Protein AF-A0AA96M723-F1 (afdb_monomer)

Foldseek 3Di:
DDDVVVVVVVVVPDPDAFEAEDALVNLVVCLVCCVVQPLCNPPVVGQEYEYEQVRCVVCVPPVSSVVVVVPRPHHYDYAYCVPNCVVVVVVPPVVVVVVVCVVCVDD

Structure (mmCIF, N/CA/C/O backbone):
data_AF-A0AA96M723-F1
#
_entry.id   AF-A0AA96M723-F1
#
loop_
_atom_site.group_PDB
_atom_site.id
_atom_site.type_symbol
_atom_site.label_atom_id
_atom_site.label_alt_id
_atom_site.label_comp_id
_atom_site.label_asym_id
_atom_site.label_entity_id
_atom_site.label_seq_id
_atom_site.pdbx_PDB_ins_code
_atom_site.Cartn_x
_atom_site.Cartn_y
_atom_site.Cartn_z
_atom_site.occupancy
_atom_site.B_iso_or_equiv
_atom_site.auth_seq_id
_atom_site.auth_comp_id
_atom_site.auth_asym_id
_atom_site.auth_atom_id
_atom_site.pdbx_PDB_model_num
ATOM 1 N N . MET A 1 1 ? -8.326 -2.184 -8.525 1.00 49.09 1 MET A N 1
ATOM 2 C CA . MET A 1 1 ? -8.308 -1.049 -7.581 1.00 49.09 1 MET A CA 1
ATOM 3 C C . MET A 1 1 ? -9.624 -1.067 -6.838 1.00 49.09 1 MET A C 1
ATOM 5 O O . MET A 1 1 ? -10.650 -1.070 -7.505 1.00 49.09 1 MET A O 1
ATOM 9 N N . GLY A 1 2 ? -9.599 -1.200 -5.513 1.00 56.09 2 GLY A N 1
ATOM 10 C CA . GLY A 1 2 ? -10.816 -1.070 -4.712 1.00 56.09 2 GLY A CA 1
ATOM 11 C C . GLY A 1 2 ? -11.113 0.405 -4.448 1.00 56.09 2 GLY A C 1
ATOM 12 O O . GLY A 1 2 ? -10.187 1.209 -4.352 1.00 56.09 2 GLY A O 1
ATOM 13 N N . SER A 1 3 ? -12.391 0.751 -4.391 1.00 65.00 3 SER A N 1
ATOM 14 C CA . SER A 1 3 ? -12.880 2.096 -4.087 1.00 65.00 3 SER A CA 1
ATOM 15 C C . SER A 1 3 ? -12.888 2.360 -2.575 1.00 65.00 3 SER A C 1
ATOM 17 O O . SER A 1 3 ? -12.864 1.420 -1.776 1.00 65.00 3 SER A O 1
ATOM 19 N N . TYR A 1 4 ? -12.969 3.629 -2.159 1.00 66.12 4 TYR A N 1
ATOM 20 C CA . TYR A 1 4 ? -13.152 4.007 -0.749 1.00 66.12 4 TYR A CA 1
ATOM 21 C C . TYR A 1 4 ? -14.360 3.301 -0.105 1.00 66.12 4 TYR A C 1
ATOM 23 O O . TYR A 1 4 ? -14.293 2.877 1.046 1.00 66.12 4 TYR A O 1
ATOM 31 N N . SER A 1 5 ? -15.439 3.082 -0.860 1.00 66.81 5 SER A N 1
ATOM 32 C CA . SER A 1 5 ? -16.617 2.343 -0.392 1.00 66.81 5 SER A CA 1
ATOM 33 C C . SER A 1 5 ? -16.303 0.882 -0.045 1.00 66.81 5 SER A C 1
ATOM 35 O O . SER A 1 5 ? -16.824 0.356 0.939 1.00 66.81 5 SER A O 1
ATOM 37 N N . ASP A 1 6 ? -15.400 0.237 -0.790 1.00 71.94 6 ASP A N 1
ATOM 38 C CA . ASP A 1 6 ? -14.947 -1.128 -0.495 1.00 71.94 6 ASP A CA 1
ATOM 39 C C . ASP A 1 6 ? -14.087 -1.172 0.778 1.00 71.94 6 ASP A C 1
ATOM 41 O O . ASP A 1 6 ? -14.155 -2.131 1.555 1.00 71.94 6 ASP A O 1
ATOM 45 N N . LEU A 1 7 ? -13.282 -0.127 1.007 1.00 74.69 7 LEU A N 1
ATOM 46 C CA . LEU A 1 7 ? -12.516 0.049 2.240 1.00 74.69 7 LEU A CA 1
ATOM 47 C C . LEU A 1 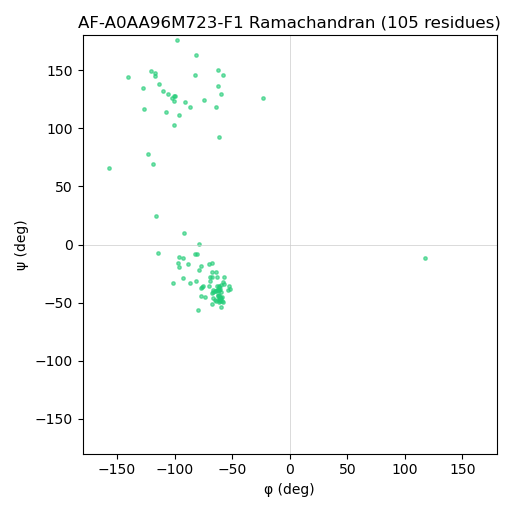7 ? -13.457 0.254 3.436 1.00 74.69 7 LEU A C 1
ATOM 49 O O . LEU A 1 7 ? -13.322 -0.441 4.444 1.00 74.69 7 LEU A O 1
ATOM 53 N N . GLU A 1 8 ? -14.445 1.141 3.309 1.00 73.12 8 GLU A N 1
ATOM 54 C CA . GLU A 1 8 ? -15.421 1.437 4.359 1.00 73.12 8 GLU A CA 1
ATOM 55 C C . GLU A 1 8 ? -16.223 0.188 4.756 1.00 73.12 8 GLU A C 1
ATOM 57 O O . GLU A 1 8 ? -16.360 -0.126 5.943 1.00 73.12 8 GLU A O 1
ATOM 62 N N . GLN A 1 9 ? -16.707 -0.578 3.773 1.00 76.62 9 GLN A N 1
ATOM 63 C CA . GLN A 1 9 ? -17.430 -1.820 4.031 1.00 76.62 9 GLN A CA 1
ATOM 64 C C . GLN A 1 9 ? -16.555 -2.832 4.785 1.00 76.62 9 GLN A C 1
ATOM 66 O O . GLN A 1 9 ? -17.002 -3.420 5.773 1.00 76.62 9 GLN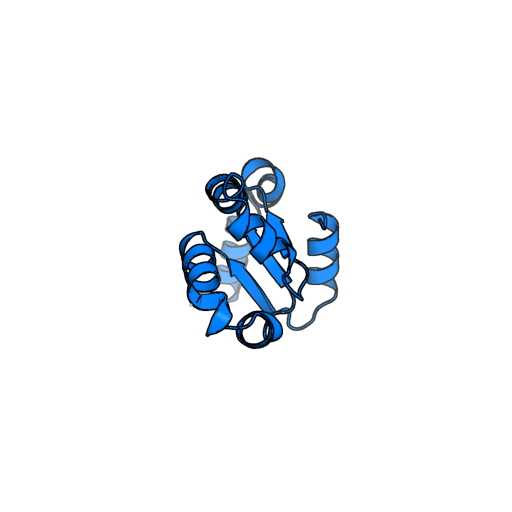 A O 1
ATOM 71 N N . ARG A 1 10 ? -15.293 -3.005 4.370 1.00 73.81 10 ARG A N 1
ATOM 72 C CA . ARG A 1 10 ? -14.347 -3.907 5.046 1.00 73.81 10 ARG A CA 1
ATOM 73 C C . ARG A 1 10 ? -14.093 -3.485 6.487 1.00 73.81 10 ARG A C 1
ATOM 75 O O . ARG A 1 10 ? -14.130 -4.339 7.373 1.00 73.81 10 ARG A O 1
ATOM 82 N N . MET A 1 11 ? -13.909 -2.187 6.728 1.00 78.81 11 MET A N 1
ATOM 83 C CA . MET A 1 11 ? -13.716 -1.638 8.071 1.00 78.81 11 MET A CA 1
ATOM 84 C C . MET A 1 11 ? -14.919 -1.893 8.983 1.00 78.81 11 MET A C 1
ATOM 86 O O . MET A 1 11 ? -14.732 -2.238 10.144 1.00 78.81 11 MET A O 1
ATOM 90 N N . ARG A 1 12 ? -16.150 -1.791 8.466 1.00 78.06 12 ARG A N 1
ATOM 91 C CA . ARG A 1 12 ? -17.377 -2.021 9.254 1.00 78.06 12 ARG A CA 1
ATOM 92 C C . ARG A 1 12 ? -17.591 -3.483 9.655 1.00 78.06 12 ARG A C 1
ATOM 94 O O . ARG A 1 12 ? -18.236 -3.741 10.664 1.00 78.06 12 ARG A O 1
ATOM 101 N N . THR A 1 13 ? -17.082 -4.431 8.870 1.00 77.06 13 THR A N 1
ATOM 102 C CA . THR A 1 13 ? -17.284 -5.876 9.105 1.00 77.06 13 THR A CA 1
ATOM 103 C C . THR A 1 13 ? -16.192 -6.547 9.942 1.00 77.06 13 THR A C 1
ATOM 105 O O . THR A 1 13 ? -16.362 -7.691 10.360 1.00 77.06 13 THR A O 1
ATOM 108 N N . ALA A 1 14 ? -15.066 -5.872 10.179 1.00 77.62 14 ALA A N 1
ATOM 109 C CA . ALA A 1 14 ? -13.899 -6.466 10.820 1.00 77.62 14 ALA A CA 1
ATOM 110 C C . ALA A 1 14 ? -13.801 -6.086 12.305 1.00 77.62 14 ALA A C 1
ATOM 112 O O . ALA A 1 14 ? -13.701 -4.914 12.649 1.00 77.62 14 ALA A O 1
ATOM 113 N N . ASN A 1 15 ? -13.742 -7.090 13.187 1.00 72.94 15 ASN A N 1
ATOM 114 C CA . ASN A 1 15 ? -13.594 -6.870 14.633 1.00 72.94 15 ASN A CA 1
ATOM 115 C C . ASN A 1 15 ? -12.160 -6.504 15.066 1.00 72.94 15 ASN A C 1
ATOM 117 O O . ASN A 1 15 ? -11.993 -6.005 16.169 1.00 72.94 15 ASN A O 1
ATOM 121 N N . ASN A 1 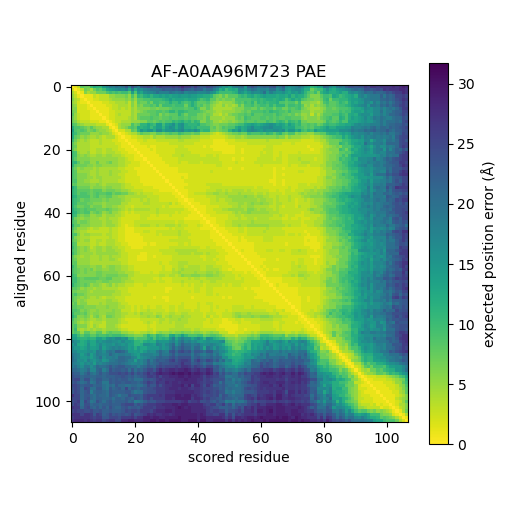16 ? -11.135 -6.770 14.241 1.00 82.00 16 ASN A N 1
ATOM 122 C CA . ASN A 1 16 ? -9.714 -6.502 14.531 1.00 82.00 16 ASN A CA 1
ATOM 123 C C . ASN A 1 16 ? -8.900 -6.373 13.227 1.00 82.00 16 ASN A C 1
ATOM 125 O O . ASN A 1 16 ? -8.072 -7.226 12.909 1.00 82.00 16 ASN A O 1
ATOM 129 N N . LEU A 1 17 ? -9.175 -5.332 12.440 1.00 85.69 17 LEU A N 1
ATOM 130 C CA . LEU A 1 17 ? -8.522 -5.116 11.147 1.00 85.69 17 LEU A CA 1
ATOM 131 C C . LEU A 1 17 ? -7.077 -4.628 11.319 1.00 85.69 17 LEU A C 1
ATOM 133 O O . LEU A 1 17 ? -6.843 -3.588 11.934 1.00 85.69 17 LEU A O 1
ATOM 137 N N . LYS A 1 18 ? -6.106 -5.337 10.735 1.00 89.88 18 LYS A N 1
ATOM 138 C CA . LYS A 1 18 ? -4.705 -4.900 10.684 1.00 89.88 18 LYS A CA 1
ATOM 139 C C . LYS A 1 18 ? -4.419 -4.204 9.363 1.00 89.88 18 LYS A C 1
ATOM 141 O O . LYS A 1 18 ? -4.383 -4.836 8.308 1.00 89.88 18 LYS A O 1
ATOM 146 N N . ILE A 1 19 ? -4.181 -2.901 9.440 1.00 89.38 19 ILE A N 1
ATOM 147 C CA . ILE A 1 19 ? -3.920 -2.047 8.283 1.00 89.38 19 ILE A CA 1
ATOM 148 C C . ILE A 1 19 ? -2.432 -1.695 8.249 1.00 89.38 19 ILE A C 1
ATOM 150 O O . ILE A 1 19 ? -1.884 -1.236 9.249 1.00 89.38 19 ILE A O 1
ATOM 154 N N . LEU A 1 20 ? -1.787 -1.893 7.099 1.00 91.38 20 LEU A N 1
ATOM 155 C CA . LEU A 1 20 ? -0.454 -1.364 6.817 1.00 91.38 20 LEU A CA 1
ATOM 156 C C . LEU A 1 20 ? -0.583 -0.097 5.979 1.00 91.38 20 LEU A C 1
ATOM 158 O O . LEU A 1 20 ? -1.200 -0.138 4.921 1.00 91.38 20 LEU A O 1
ATOM 162 N N . ILE A 1 21 ? 0.037 0.996 6.408 1.00 91.44 21 ILE A N 1
ATOM 163 C CA . ILE A 1 21 ? 0.168 2.212 5.600 1.00 91.44 21 ILE A CA 1
ATOM 164 C C . ILE A 1 21 ? 1.591 2.237 5.048 1.00 91.44 21 ILE A C 1
ATOM 166 O O . ILE A 1 21 ? 2.548 2.106 5.809 1.00 91.44 21 ILE A O 1
ATOM 170 N N . LEU A 1 22 ? 1.725 2.362 3.730 1.00 92.00 22 LEU A N 1
ATOM 171 C CA . LEU A 1 22 ? 3.015 2.445 3.057 1.00 92.00 22 LEU A CA 1
ATOM 172 C C . LEU A 1 22 ? 3.347 3.892 2.718 1.00 92.00 22 LEU A C 1
ATOM 174 O O . LEU A 1 22 ? 2.576 4.569 2.043 1.00 92.00 22 LEU A O 1
ATOM 178 N N . ASP A 1 23 ? 4.532 4.323 3.132 1.00 92.00 23 ASP A N 1
ATOM 179 C CA . ASP A 1 23 ? 5.169 5.539 2.635 1.00 92.00 23 ASP A CA 1
ATOM 180 C C . ASP A 1 23 ? 6.195 5.216 1.533 1.00 92.00 23 ASP A C 1
ATOM 182 O O . ASP A 1 23 ? 6.486 4.055 1.219 1.00 92.00 23 ASP A O 1
ATOM 186 N N . THR A 1 24 ? 6.777 6.258 0.947 1.00 91.44 24 THR A N 1
ATOM 187 C CA . THR A 1 24 ? 7.784 6.128 -0.110 1.00 91.44 24 THR A CA 1
ATOM 188 C C . THR A 1 24 ? 9.034 5.380 0.353 1.00 91.44 24 THR A C 1
ATOM 190 O O . THR A 1 24 ? 9.604 4.604 -0.419 1.00 91.44 24 THR A O 1
ATOM 193 N N . GLY A 1 25 ? 9.454 5.573 1.607 1.00 92.69 25 GLY A N 1
ATOM 194 C CA . GLY A 1 25 ? 10.634 4.923 2.178 1.00 92.69 25 GLY A CA 1
ATOM 195 C C . GLY A 1 25 ? 10.451 3.413 2.309 1.00 92.69 25 GLY A C 1
ATOM 196 O O . GLY A 1 25 ? 11.304 2.645 1.869 1.00 92.69 25 GLY A O 1
ATOM 197 N N . ASN A 1 26 ? 9.302 2.983 2.826 1.00 93.31 26 ASN A N 1
ATOM 198 C CA . ASN A 1 26 ? 8.897 1.588 2.930 1.00 93.31 26 ASN A CA 1
ATOM 199 C C . ASN A 1 26 ? 8.865 0.928 1.550 1.00 93.31 26 ASN A C 1
ATOM 201 O O . ASN A 1 26 ? 9.456 -0.132 1.357 1.00 93.31 26 ASN A O 1
ATOM 205 N N . ILE A 1 27 ? 8.226 1.572 0.566 1.00 93.88 27 ILE A N 1
ATOM 206 C CA . ILE A 1 27 ? 8.141 1.041 -0.802 1.00 93.88 27 ILE A CA 1
ATOM 207 C C . ILE A 1 27 ? 9.534 0.906 -1.414 1.00 93.88 27 ILE A C 1
ATOM 209 O O . ILE A 1 27 ? 9.847 -0.140 -1.979 1.00 93.88 27 ILE A O 1
ATOM 213 N N . GLN A 1 28 ? 10.382 1.929 -1.281 1.00 94.69 28 GLN A N 1
ATOM 214 C CA . GLN A 1 28 ? 11.763 1.887 -1.759 1.00 94.69 28 GLN A CA 1
ATOM 215 C C . GLN A 1 28 ? 12.535 0.732 -1.117 1.00 94.69 28 GLN A C 1
ATOM 217 O O . GLN A 1 28 ? 13.172 -0.047 -1.825 1.00 94.69 28 GLN A O 1
ATOM 222 N N . PHE A 1 29 ? 12.462 0.615 0.208 1.00 95.56 29 PHE A N 1
ATOM 223 C CA . PHE A 1 29 ? 13.196 -0.385 0.966 1.00 95.56 29 PHE A CA 1
ATOM 224 C C . PHE A 1 29 ? 12.748 -1.805 0.614 1.00 95.56 29 PHE A C 1
ATOM 226 O O . PHE A 1 29 ? 13.589 -2.652 0.315 1.00 95.56 29 PHE A O 1
ATOM 233 N N . PHE A 1 30 ? 11.440 -2.072 0.594 1.00 94.25 30 PHE A N 1
ATOM 234 C CA . PHE A 1 30 ? 10.929 -3.401 0.268 1.00 94.25 30 PHE A CA 1
ATOM 235 C C . PHE A 1 30 ? 11.203 -3.779 -1.188 1.00 94.25 30 PHE A C 1
ATOM 237 O O . PHE A 1 30 ? 11.609 -4.904 -1.453 1.00 94.25 30 PHE A O 1
ATOM 244 N N . TYR A 1 31 ? 11.069 -2.828 -2.117 1.00 94.38 31 TYR A N 1
ATOM 245 C CA . TYR A 1 31 ? 11.402 -3.045 -3.523 1.00 94.38 31 TYR A CA 1
ATOM 246 C C . TYR A 1 31 ? 12.880 -3.412 -3.720 1.00 94.38 31 TYR A C 1
ATOM 248 O O . TYR A 1 31 ? 13.188 -4.373 -4.419 1.00 94.38 31 TYR A O 1
ATOM 256 N N . GLN A 1 32 ? 13.802 -2.681 -3.085 1.00 95.44 32 GLN A N 1
ATOM 257 C CA . GLN A 1 32 ? 15.243 -2.941 -3.204 1.00 95.44 32 GLN A CA 1
ATOM 258 C C . GLN A 1 32 ? 15.680 -4.263 -2.569 1.00 95.44 32 GLN A C 1
ATOM 260 O O . GLN A 1 32 ? 16.718 -4.801 -2.940 1.00 95.44 32 GLN A O 1
ATOM 265 N N . ASN A 1 33 ? 14.905 -4.770 -1.611 1.00 95.19 33 ASN A N 1
ATOM 266 C CA . ASN A 1 33 ? 15.229 -5.967 -0.844 1.00 95.19 33 ASN A CA 1
ATOM 267 C C . ASN A 1 33 ? 14.224 -7.100 -1.094 1.00 95.19 33 ASN A C 1
ATOM 269 O O . ASN A 1 33 ? 14.070 -7.968 -0.237 1.00 95.19 33 ASN A O 1
ATOM 273 N N . ALA A 1 34 ? 13.543 -7.106 -2.245 1.00 90.75 34 ALA A N 1
ATOM 274 C CA . ALA A 1 34 ? 12.472 -8.060 -2.544 1.00 90.75 34 ALA A CA 1
ATOM 275 C C . ALA A 1 34 ? 12.932 -9.529 -2.457 1.00 90.75 34 ALA A C 1
ATOM 277 O O . ALA A 1 34 ? 12.168 -10.392 -2.026 1.00 90.75 34 ALA A O 1
ATOM 278 N N . ASP A 1 35 ? 14.198 -9.795 -2.790 1.00 90.81 35 ASP A N 1
ATOM 279 C CA . ASP A 1 35 ? 14.804 -11.129 -2.716 1.00 90.81 35 ASP A CA 1
ATOM 280 C C . ASP A 1 35 ? 15.002 -11.615 -1.270 1.00 90.81 35 ASP A C 1
ATOM 282 O O . ASP A 1 35 ? 14.933 -12.811 -0.989 1.00 90.81 35 ASP A O 1
ATOM 286 N N . LEU A 1 36 ? 15.242 -10.688 -0.338 1.00 92.88 36 LEU A N 1
ATOM 287 C CA . LEU A 1 36 ? 15.470 -10.980 1.082 1.00 92.88 36 LEU A CA 1
ATOM 288 C C . LEU A 1 36 ? 14.177 -10.912 1.898 1.00 92.88 36 LEU A C 1
ATOM 290 O O . LEU A 1 36 ? 14.044 -11.576 2.926 1.00 92.88 36 LEU A O 1
ATOM 294 N N . LEU A 1 37 ? 13.231 -10.088 1.453 1.00 90.56 37 LEU A N 1
ATOM 295 C CA . LEU A 1 37 ? 11.979 -9.795 2.13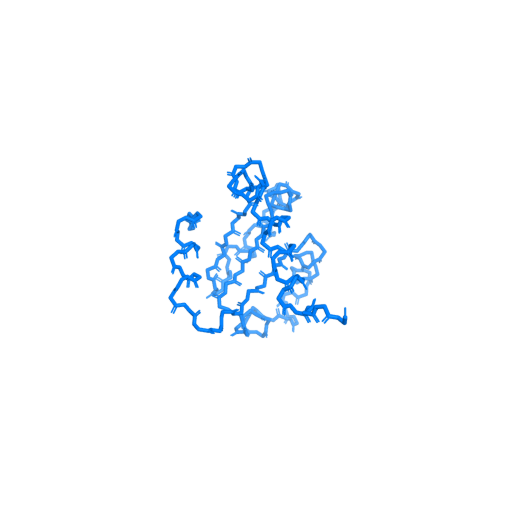1 1.00 90.56 37 LEU A CA 1
ATOM 296 C C . LEU A 1 37 ? 10.804 -10.130 1.206 1.00 90.56 37 LEU A C 1
ATOM 298 O O . LEU A 1 37 ? 10.181 -9.231 0.635 1.00 90.56 37 LEU A O 1
ATOM 302 N N . PRO A 1 38 ? 10.462 -11.422 1.066 1.00 89.75 38 PRO A N 1
ATOM 303 C CA . PRO A 1 38 ? 9.362 -11.822 0.208 1.00 89.75 38 PRO A CA 1
ATOM 304 C C . PRO A 1 38 ? 8.045 -11.231 0.715 1.00 89.75 38 PRO A C 1
ATOM 306 O O . PRO A 1 38 ? 7.818 -11.081 1.920 1.00 89.75 38 PRO A O 1
ATOM 309 N N . HIS A 1 39 ? 7.119 -10.967 -0.208 1.00 90.56 39 HIS A N 1
ATOM 310 C CA . HIS A 1 39 ? 5.819 -10.377 0.114 1.00 90.56 39 HIS A CA 1
ATOM 311 C C . HIS A 1 39 ? 5.067 -11.119 1.224 1.00 90.56 39 HIS A C 1
ATOM 313 O O . HIS A 1 39 ? 4.432 -10.507 2.080 1.00 90.56 39 HIS A O 1
ATOM 319 N N . SER A 1 40 ? 5.149 -12.448 1.226 1.00 88.19 40 SER A N 1
ATOM 320 C CA . SER A 1 40 ? 4.513 -13.301 2.228 1.00 88.19 40 SER A CA 1
ATOM 321 C C . SER A 1 40 ? 5.047 -13.065 3.642 1.00 88.19 40 SER A C 1
ATOM 323 O O . SER A 1 40 ? 4.315 -13.269 4.607 1.00 88.19 40 SER A O 1
ATOM 325 N N . PHE A 1 41 ? 6.293 -12.621 3.787 1.00 88.75 41 PHE A N 1
ATOM 326 C CA . PHE A 1 41 ? 6.895 -12.342 5.084 1.00 88.75 41 PHE A CA 1
ATOM 327 C C . PHE A 1 41 ? 6.394 -11.018 5.669 1.00 88.75 41 PHE A C 1
ATOM 329 O O . PHE A 1 41 ? 6.034 -10.960 6.847 1.00 88.75 41 PHE A O 1
ATOM 336 N N . ILE A 1 42 ? 6.327 -9.974 4.836 1.00 90.19 42 ILE A N 1
ATOM 337 C CA . ILE A 1 42 ? 5.908 -8.632 5.254 1.00 90.19 42 ILE A CA 1
ATOM 338 C C . ILE A 1 42 ? 4.378 -8.550 5.341 1.00 90.19 42 ILE A C 1
ATOM 340 O O . ILE A 1 42 ? 3.821 -8.222 6.388 1.00 90.19 42 ILE A O 1
ATOM 344 N N . PHE A 1 43 ? 3.680 -8.866 4.249 1.00 91.88 43 PHE A N 1
ATOM 345 C CA . PHE A 1 43 ? 2.291 -8.450 4.051 1.00 91.88 43 PHE A CA 1
ATOM 346 C C . PHE A 1 43 ? 1.252 -9.422 4.617 1.00 91.88 43 PHE A C 1
ATOM 348 O O . PHE A 1 43 ? 0.117 -9.022 4.841 1.00 91.88 43 PHE A O 1
ATOM 355 N N . ASN A 1 44 ? 1.601 -10.679 4.917 1.00 90.12 44 ASN A N 1
ATOM 356 C CA . ASN A 1 44 ? 0.622 -11.650 5.436 1.00 90.12 44 ASN A CA 1
ATOM 357 C C . ASN A 1 44 ? 0.090 -11.342 6.835 1.00 90.12 44 ASN A C 1
ATOM 359 O O . ASN A 1 44 ? -0.908 -11.928 7.247 1.00 90.12 44 ASN A O 1
ATOM 363 N N . ARG A 1 45 ? 0.758 -10.455 7.572 1.00 89.50 45 ARG A N 1
ATOM 364 C CA . ARG A 1 45 ? 0.337 -10.038 8.914 1.00 89.50 45 ARG A CA 1
ATOM 365 C C . ARG A 1 45 ? -0.736 -8.953 8.882 1.00 89.50 45 ARG A C 1
ATOM 367 O O . ARG A 1 45 ? -1.262 -8.612 9.940 1.00 89.50 45 ARG A O 1
ATOM 374 N N . PHE A 1 46 ? -1.019 -8.420 7.697 1.00 92.06 46 PHE A N 1
ATOM 375 C CA . PHE A 1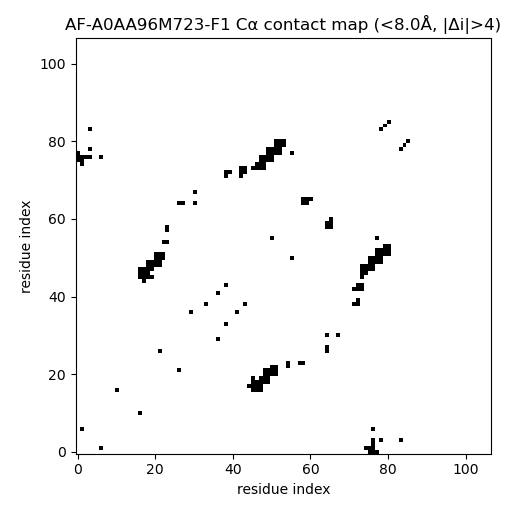 46 ? -1.953 -7.334 7.469 1.00 92.06 46 PHE A CA 1
ATOM 376 C C . PHE A 1 46 ? -3.103 -7.816 6.591 1.00 92.06 46 PHE A C 1
ATOM 378 O O . PHE A 1 46 ? -2.932 -8.631 5.681 1.00 92.06 46 PHE A O 1
ATOM 385 N N . ASP A 1 47 ? -4.281 -7.282 6.869 1.00 90.12 47 ASP A N 1
ATOM 386 C CA . ASP A 1 47 ? -5.493 -7.581 6.120 1.00 90.12 47 ASP A CA 1
ATOM 387 C C . ASP A 1 47 ? -5.621 -6.658 4.904 1.00 90.12 47 ASP A C 1
ATOM 389 O O . ASP A 1 47 ? -6.134 -7.069 3.861 1.00 90.12 47 ASP A O 1
ATOM 393 N N . ILE A 1 48 ? -5.142 -5.414 5.039 1.00 89.94 48 ILE A N 1
ATOM 394 C CA . ILE A 1 48 ? -5.238 -4.348 4.036 1.00 89.94 48 ILE A CA 1
ATOM 395 C C . ILE A 1 48 ? -3.940 -3.538 3.995 1.00 89.94 48 ILE A C 1
ATOM 397 O O . ILE A 1 48 ? -3.325 -3.278 5.032 1.00 89.94 48 ILE A O 1
ATOM 401 N N . VAL A 1 49 ? -3.563 -3.099 2.793 1.00 91.81 49 VAL A N 1
ATOM 402 C CA . VAL A 1 49 ? -2.496 -2.119 2.564 1.00 91.81 49 VAL A CA 1
ATOM 403 C C . VAL A 1 49 ? -3.101 -0.799 2.074 1.00 91.81 49 VAL A C 1
ATOM 405 O O . VAL A 1 49 ? -3.923 -0.788 1.162 1.00 91.81 49 VAL A O 1
ATOM 408 N N . LEU A 1 50 ? -2.696 0.321 2.659 1.00 91.12 50 LEU A N 1
ATOM 409 C CA . LEU A 1 50 ? -3.058 1.666 2.222 1.00 91.12 50 LEU A CA 1
ATOM 410 C C . LEU A 1 50 ? -1.819 2.385 1.703 1.00 91.12 50 LEU A C 1
ATOM 412 O O . LEU A 1 50 ? -0.745 2.303 2.299 1.00 91.12 50 LEU A O 1
ATOM 416 N N . ILE A 1 51 ? -1.982 3.103 0.600 1.00 91.31 51 ILE A N 1
ATOM 417 C CA . ILE A 1 51 ? -0.937 3.917 -0.010 1.00 91.31 51 ILE A CA 1
ATOM 418 C C . ILE A 1 51 ? -1.507 5.326 -0.181 1.00 91.31 51 ILE A C 1
ATOM 420 O O . ILE A 1 51 ? -2.475 5.486 -0.923 1.00 91.31 51 ILE A O 1
ATOM 424 N N . PRO A 1 52 ? -0.953 6.354 0.477 1.00 89.88 52 PRO A N 1
ATOM 425 C CA . PRO A 1 52 ? -1.383 7.725 0.244 1.00 89.88 52 PRO A CA 1
ATOM 426 C C . PRO A 1 52 ? -1.223 8.126 -1.229 1.00 89.88 52 PRO A C 1
ATOM 428 O O . PRO A 1 52 ? -0.282 7.709 -1.907 1.00 89.88 52 PRO A O 1
ATOM 431 N N . GLY A 1 53 ? -2.132 8.955 -1.735 1.00 88.81 53 GLY A N 1
ATOM 432 C CA . GLY A 1 53 ? -2.159 9.384 -3.133 1.00 88.81 53 GLY A CA 1
ATOM 433 C C . GLY A 1 53 ? -0.886 10.124 -3.541 1.00 88.81 53 GLY A C 1
ATOM 434 O O . GLY A 1 53 ? -0.355 9.881 -4.625 1.00 88.81 53 GLY A O 1
ATOM 435 N N . TRP A 1 54 ? -0.337 10.946 -2.643 1.00 87.62 54 TRP A N 1
ATOM 436 C CA . TRP A 1 54 ? 0.942 11.625 -2.858 1.00 87.62 54 TRP A CA 1
ATOM 437 C C . TRP A 1 54 ? 2.114 10.632 -2.940 1.00 87.62 54 TRP A C 1
ATOM 439 O O . TRP A 1 54 ? 2.938 10.747 -3.843 1.00 87.62 54 TRP A O 1
ATOM 449 N N . VAL A 1 55 ? 2.128 9.586 -2.103 1.00 90.81 55 VAL A N 1
ATOM 450 C CA . VAL A 1 55 ? 3.122 8.497 -2.179 1.00 90.81 55 VAL A CA 1
ATOM 451 C C . VAL A 1 55 ? 3.003 7.770 -3.515 1.00 90.81 55 VAL A C 1
ATOM 453 O O . VAL A 1 55 ? 4.006 7.509 -4.175 1.00 90.81 55 VAL A O 1
ATOM 456 N N . HIS A 1 56 ? 1.779 7.464 -3.955 1.00 92.75 56 HIS A N 1
ATOM 457 C CA . HIS A 1 56 ? 1.557 6.866 -5.269 1.00 92.75 56 HIS A CA 1
ATOM 458 C C . HIS A 1 56 ? 2.097 7.752 -6.399 1.00 92.75 56 HIS A C 1
ATOM 460 O O . HIS A 1 56 ? 2.802 7.246 -7.271 1.00 92.75 56 HIS A O 1
ATOM 466 N N . ALA A 1 57 ? 1.845 9.063 -6.367 1.00 91.38 57 ALA A N 1
ATOM 467 C CA . ALA A 1 57 ? 2.364 10.000 -7.365 1.00 91.38 57 ALA A CA 1
ATOM 468 C C . ALA A 1 57 ? 3.906 10.012 -7.426 1.00 91.38 57 ALA A C 1
ATOM 470 O O . ALA A 1 57 ? 4.481 10.105 -8.514 1.00 91.38 57 ALA A O 1
ATOM 471 N N . GLU A 1 58 ? 4.579 9.837 -6.286 1.00 92.25 58 GLU A N 1
ATOM 472 C CA . GLU A 1 58 ? 6.043 9.782 -6.206 1.00 92.25 58 GLU A CA 1
ATOM 473 C C . GLU A 1 58 ? 6.662 8.547 -6.866 1.00 92.25 58 GLU A C 1
ATOM 475 O O . GLU A 1 58 ? 7.801 8.619 -7.319 1.00 92.25 58 GLU A O 1
ATOM 480 N N . TYR A 1 59 ? 5.963 7.410 -6.941 1.00 91.81 59 TYR A N 1
ATOM 481 C CA . TYR A 1 59 ? 6.515 6.204 -7.575 1.00 91.81 59 TYR A CA 1
ATOM 482 C C . TYR A 1 59 ? 5.797 5.764 -8.851 1.00 91.81 59 TYR A C 1
ATOM 484 O O . TYR A 1 59 ? 6.302 4.868 -9.527 1.00 91.81 59 TYR A O 1
ATOM 492 N N . ALA A 1 60 ? 4.666 6.372 -9.216 1.00 91.69 60 ALA A N 1
ATOM 493 C CA . ALA A 1 6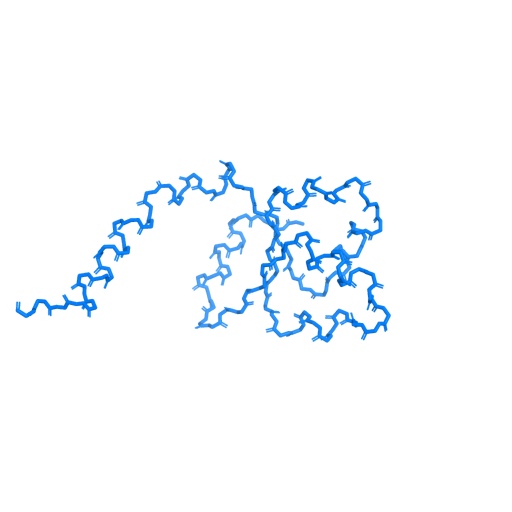0 ? 3.852 5.970 -10.368 1.00 91.69 60 ALA A CA 1
ATOM 494 C C . ALA A 1 60 ? 4.622 5.973 -11.701 1.00 91.69 60 ALA A C 1
ATOM 496 O O . ALA A 1 60 ? 4.321 5.192 -12.599 1.00 91.69 60 ALA A O 1
ATOM 497 N N . HIS A 1 61 ? 5.647 6.817 -11.824 1.00 92.50 61 HIS A N 1
ATOM 498 C CA . HIS A 1 61 ? 6.513 6.884 -13.002 1.00 92.50 61 HIS A CA 1
ATOM 499 C C . HIS A 1 61 ? 7.609 5.800 -13.024 1.00 92.50 61 HIS A C 1
ATOM 501 O O . HIS A 1 61 ? 8.306 5.649 -14.026 1.00 92.50 61 HIS A O 1
ATOM 507 N N . HIS A 1 62 ? 7.783 5.038 -11.940 1.00 94.56 62 HIS A N 1
ATOM 508 C CA . HIS A 1 62 ? 8.798 3.999 -11.819 1.00 94.56 62 HIS A CA 1
ATOM 509 C C . HIS A 1 62 ? 8.185 2.601 -12.047 1.00 94.56 62 HIS A C 1
ATOM 511 O O . HIS A 1 62 ? 7.624 2.012 -11.115 1.00 94.56 62 HIS A O 1
ATOM 517 N N . PRO A 1 63 ? 8.375 1.975 -13.224 1.00 92.81 63 PRO A N 1
ATOM 518 C CA . PRO A 1 63 ? 7.669 0.744 -13.600 1.00 92.81 63 PRO A CA 1
ATOM 519 C C . PRO A 1 63 ? 7.954 -0.437 -12.661 1.00 92.81 63 PRO A C 1
ATOM 521 O O . PRO A 1 63 ? 7.048 -1.205 -12.348 1.00 92.81 63 PRO A O 1
ATOM 524 N N . GLY A 1 64 ? 9.184 -0.550 -12.142 1.00 94.25 64 GLY A N 1
ATOM 525 C CA . GLY A 1 64 ? 9.549 -1.596 -11.178 1.00 94.25 64 GLY A CA 1
ATOM 526 C C . GLY A 1 64 ? 8.745 -1.536 -9.873 1.00 94.25 64 GLY A C 1
ATOM 527 O O . GLY A 1 64 ? 8.149 -2.531 -9.474 1.00 94.25 64 GLY A O 1
ATOM 528 N N . LYS A 1 65 ? 8.652 -0.357 -9.242 1.00 93.75 65 LYS A N 1
ATOM 529 C CA . LYS A 1 65 ? 7.852 -0.137 -8.029 1.00 93.75 65 LYS A CA 1
ATOM 530 C C . LYS A 1 65 ? 6.360 -0.349 -8.279 1.00 93.75 65 LYS A C 1
ATOM 532 O O . LYS A 1 65 ? 5.693 -0.959 -7.452 1.00 93.75 65 LYS A O 1
ATOM 537 N N . VAL A 1 66 ? 5.851 0.098 -9.429 1.00 94.31 66 VAL A N 1
ATOM 538 C CA . VAL A 1 66 ? 4.454 -0.140 -9.823 1.00 94.31 66 VAL A CA 1
ATOM 539 C C . VAL A 1 66 ? 4.172 -1.639 -9.930 1.00 94.31 66 VAL A C 1
ATOM 541 O O . VAL A 1 66 ? 3.215 -2.123 -9.332 1.00 94.31 66 VAL A O 1
ATOM 544 N N . SER A 1 67 ? 5.031 -2.392 -10.625 1.00 94.38 67 SER A N 1
ATOM 545 C CA . SER A 1 67 ? 4.896 -3.848 -10.743 1.00 94.38 67 SER A CA 1
ATOM 546 C C . SER A 1 67 ? 5.016 -4.550 -9.390 1.00 94.38 67 SER A C 1
ATOM 548 O O . SER A 1 67 ? 4.277 -5.494 -9.118 1.00 94.38 67 SER A O 1
ATOM 550 N N . TYR A 1 68 ? 5.924 -4.084 -8.533 1.00 93.69 68 TYR A N 1
ATOM 551 C CA . TYR A 1 68 ? 6.104 -4.608 -7.184 1.00 93.69 68 TYR A CA 1
ATOM 552 C C . TYR A 1 68 ? 4.813 -4.468 -6.367 1.00 93.69 68 TYR A C 1
ATOM 554 O O . TYR A 1 68 ? 4.264 -5.471 -5.915 1.00 93.69 68 TYR A O 1
ATOM 562 N N . ILE A 1 69 ? 4.253 -3.259 -6.278 1.00 93.12 69 ILE A N 1
ATOM 563 C CA . ILE A 1 69 ? 2.994 -3.005 -5.562 1.00 93.12 69 ILE A CA 1
ATOM 564 C C . ILE A 1 69 ? 1.816 -3.768 -6.183 1.00 93.12 69 ILE A C 1
ATOM 566 O O . ILE A 1 69 ? 0.997 -4.335 -5.462 1.00 93.12 69 ILE A O 1
ATOM 570 N N . ALA A 1 70 ? 1.745 -3.860 -7.512 1.00 92.19 70 ALA A N 1
ATOM 571 C CA . ALA A 1 70 ? 0.697 -4.621 -8.192 1.00 92.19 70 ALA A CA 1
ATOM 572 C C . ALA A 1 70 ? 0.746 -6.131 -7.885 1.00 92.19 70 ALA A C 1
ATOM 574 O O . ALA A 1 70 ? -0.273 -6.811 -7.988 1.00 92.19 70 ALA A O 1
ATOM 575 N N . SER A 1 71 ? 1.909 -6.655 -7.486 1.00 92.75 71 SER A N 1
ATOM 576 C CA . SER A 1 71 ? 2.108 -8.067 -7.129 1.00 92.75 71 SER A CA 1
ATOM 577 C C . SER A 1 71 ? 1.908 -8.375 -5.636 1.00 92.75 71 SER A C 1
ATOM 579 O O . SER A 1 71 ? 2.218 -9.478 -5.171 1.00 92.75 71 SER A O 1
ATOM 581 N N . LEU A 1 72 ? 1.386 -7.423 -4.854 1.00 90.94 72 LEU A N 1
ATOM 582 C CA . LEU A 1 72 ? 1.051 -7.655 -3.451 1.00 90.94 72 LEU A CA 1
ATOM 583 C C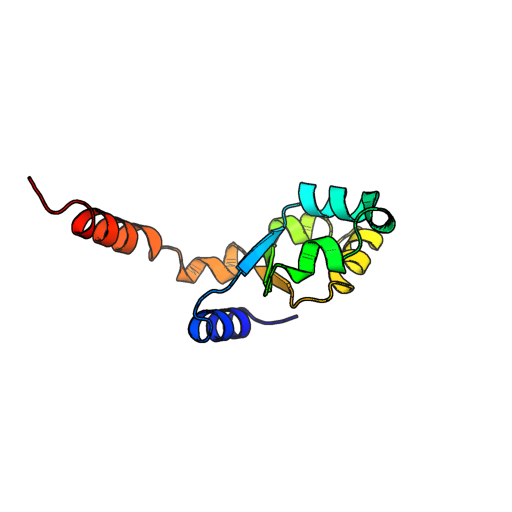 . LEU A 1 72 ? -0.037 -8.740 -3.310 1.00 90.94 72 LEU A C 1
ATOM 585 O O . LEU A 1 72 ? -1.051 -8.699 -4.005 1.00 90.94 72 LEU A O 1
ATOM 589 N N . PRO A 1 73 ? 0.105 -9.684 -2.360 1.00 88.81 73 PRO A N 1
ATOM 590 C CA . PRO A 1 73 ? -0.871 -10.755 -2.137 1.00 88.81 73 PRO A CA 1
ATOM 591 C C . PRO A 1 73 ? -2.109 -10.289 -1.351 1.00 88.81 73 PRO A C 1
ATOM 593 O O . PRO A 1 73 ? -2.982 -11.093 -1.025 1.00 88.81 73 PRO A O 1
ATOM 596 N N . ARG A 1 74 ? -2.159 -9.008 -0.972 1.00 87.00 74 ARG A N 1
ATOM 597 C CA . ARG A 1 74 ? -3.210 -8.400 -0.153 1.00 87.00 74 ARG A CA 1
ATOM 598 C C . ARG A 1 74 ? -3.874 -7.268 -0.924 1.00 87.00 74 ARG A C 1
ATOM 600 O O . ARG A 1 74 ? -3.204 -6.621 -1.730 1.00 87.00 74 ARG A O 1
ATOM 607 N N . PRO A 1 75 ? -5.167 -7.004 -0.675 1.00 89.62 75 PRO A N 1
ATOM 608 C CA . PRO A 1 75 ? -5.822 -5.850 -1.264 1.00 89.62 75 PRO A CA 1
ATOM 609 C C . PRO A 1 75 ? -5.098 -4.576 -0.823 1.00 89.62 75 PRO A C 1
ATOM 611 O O . PRO A 1 75 ? -4.863 -4.371 0.373 1.00 89.62 75 PRO A O 1
ATOM 614 N N . TYR A 1 76 ? -4.758 -3.734 -1.797 1.00 89.19 76 TYR A N 1
ATOM 615 C CA . TYR A 1 76 ? -4.233 -2.403 -1.546 1.00 89.19 76 TYR A CA 1
ATOM 616 C C . TYR A 1 76 ? -5.173 -1.329 -2.093 1.00 89.19 76 TYR A C 1
ATOM 618 O O . TYR A 1 76 ? -5.847 -1.528 -3.111 1.00 89.19 76 TYR A O 1
ATOM 626 N N . PHE A 1 77 ? -5.200 -0.192 -1.407 1.00 88.19 77 PHE A N 1
ATOM 627 C CA . PHE A 1 77 ? -6.008 0.966 -1.763 1.00 88.19 77 PHE A CA 1
ATOM 628 C C . PHE A 1 77 ? -5.112 2.194 -1.830 1.00 88.19 77 PHE A C 1
ATOM 630 O O . PHE A 1 77 ? -4.274 2.402 -0.952 1.00 88.19 77 PHE A O 1
ATOM 637 N N . ILE A 1 78 ? -5.290 2.988 -2.882 1.00 87.25 78 ILE A N 1
ATOM 638 C CA . ILE A 1 78 ? -4.680 4.310 -2.969 1.00 87.25 78 ILE A CA 1
ATOM 639 C C . ILE A 1 78 ? -5.690 5.281 -2.372 1.00 87.25 78 ILE A C 1
ATOM 641 O O . ILE A 1 78 ? -6.829 5.301 -2.828 1.00 87.25 78 ILE A O 1
ATOM 645 N N . VAL A 1 79 ? -5.282 6.019 -1.345 1.00 81.00 79 VAL A N 1
ATOM 646 C CA . VAL A 1 79 ? -6.149 6.959 -0.625 1.00 81.00 79 VAL A CA 1
ATOM 647 C C . VAL A 1 79 ? -5.739 8.373 -0.999 1.00 81.00 79 VAL A C 1
ATOM 649 O O . VAL A 1 79 ? -4.627 8.793 -0.688 1.00 81.00 79 VAL A O 1
ATOM 652 N N . ASP A 1 80 ? -6.611 9.098 -1.683 1.00 74.44 80 ASP A N 1
ATOM 653 C CA . ASP A 1 80 ? -6.364 10.468 -2.114 1.00 74.44 80 ASP A CA 1
ATOM 654 C C . ASP A 1 80 ? -6.749 11.455 -1.006 1.00 74.44 80 ASP A C 1
ATOM 656 O O . ASP A 1 80 ? -7.910 11.552 -0.615 1.00 74.44 80 ASP A O 1
ATOM 660 N N . GLU A 1 81 ? -5.779 12.226 -0.511 1.00 64.44 81 GLU A N 1
ATOM 661 C CA . GLU A 1 81 ? -6.027 13.258 0.500 1.00 64.44 81 GLU A CA 1
ATOM 662 C C . GLU A 1 81 ? -7.060 14.299 0.058 1.00 64.44 81 GLU A C 1
ATOM 664 O O . GLU A 1 81 ? -7.842 14.773 0.875 1.00 64.44 81 GLU A O 1
ATOM 669 N N . VAL A 1 82 ? -7.131 14.643 -1.228 1.00 61.41 82 VAL A N 1
ATOM 670 C CA . VAL A 1 82 ? -8.040 15.702 -1.687 1.00 61.41 82 VAL A CA 1
ATOM 671 C C . VAL A 1 82 ? -9.481 15.205 -1.769 1.00 61.41 82 VAL A C 1
ATOM 673 O O . VAL A 1 82 ? -10.404 15.946 -1.440 1.00 61.41 82 VAL A O 1
ATOM 676 N N . ASN A 1 83 ? -9.685 13.955 -2.180 1.00 58.31 83 ASN A N 1
ATOM 677 C CA . ASN A 1 83 ? -11.015 13.414 -2.462 1.00 58.31 83 ASN A CA 1
ATOM 678 C C . ASN A 1 83 ? -11.560 12.527 -1.328 1.00 58.31 83 ASN A C 1
ATOM 680 O O . ASN A 1 83 ? -12.760 12.562 -1.056 1.00 58.31 83 ASN A O 1
ATOM 684 N N . ASP A 1 84 ? -10.693 11.799 -0.616 1.00 57.25 84 ASP A N 1
ATOM 685 C CA . ASP A 1 84 ? -11.082 10.825 0.415 1.00 57.25 84 ASP A CA 1
ATOM 686 C C . ASP A 1 84 ? -11.025 11.389 1.848 1.00 57.25 84 ASP A C 1
ATOM 688 O O . ASP A 1 84 ? -11.624 10.806 2.755 1.00 57.25 84 ASP A O 1
ATOM 692 N N . TYR A 1 85 ? -10.358 12.532 2.084 1.00 58.03 85 TYR A N 1
ATOM 693 C CA . TYR A 1 85 ? -10.330 13.184 3.408 1.00 58.03 85 TYR A CA 1
ATOM 694 C C . TYR A 1 85 ? -11.364 14.303 3.565 1.00 58.03 85 TYR A C 1
ATOM 696 O O . TYR A 1 85 ? -11.613 14.739 4.690 1.00 58.03 85 TYR A O 1
ATOM 704 N N . LEU A 1 86 ? -12.029 14.747 2.493 1.00 54.06 86 LEU A N 1
ATOM 705 C CA . LEU A 1 86 ? -13.147 15.698 2.587 1.00 54.06 86 LEU A CA 1
ATOM 706 C C . LEU A 1 86 ? -14.260 15.242 3.558 1.00 54.06 86 LEU A C 1
ATOM 708 O O . LEU A 1 86 ? -14.732 16.076 4.329 1.00 54.06 86 LEU A O 1
ATOM 712 N N . PRO A 1 87 ? -14.634 13.947 3.633 1.00 53.41 87 PRO A N 1
ATOM 713 C CA . PRO A 1 87 ? -15.550 13.439 4.661 1.00 53.41 87 PRO A CA 1
ATOM 714 C C . PRO A 1 87 ? -14.958 13.399 6.084 1.00 53.41 87 PRO A C 1
ATOM 716 O O . PRO A 1 87 ? -15.701 13.261 7.056 1.00 53.41 87 PRO A O 1
ATOM 719 N N . MET A 1 88 ? -13.629 13.483 6.224 1.00 49.59 88 MET A N 1
ATOM 720 C CA . MET A 1 88 ? -12.903 13.459 7.502 1.00 49.59 88 MET A CA 1
ATOM 721 C C . MET A 1 88 ? -12.577 14.860 8.040 1.00 49.59 88 MET A C 1
ATOM 723 O O . MET A 1 88 ? -12.356 15.001 9.247 1.00 49.59 88 MET A O 1
ATOM 727 N N . LEU A 1 89 ? -12.607 15.892 7.186 1.00 49.19 89 LEU A N 1
ATOM 728 C CA . LEU A 1 89 ? -12.527 17.307 7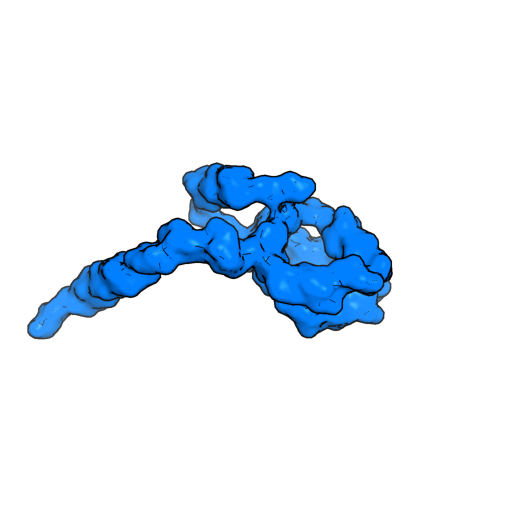.558 1.00 49.19 89 LEU A CA 1
ATOM 729 C C . LEU A 1 89 ? -13.729 17.675 8.450 1.00 49.19 89 LEU A C 1
ATOM 731 O O . LEU A 1 89 ? -14.813 18.005 7.980 1.00 49.19 89 LEU A O 1
ATOM 735 N N . GLY A 1 90 ? -13.536 17.564 9.767 1.00 52.31 90 GLY A N 1
ATOM 736 C CA . GLY A 1 90 ? -14.534 17.856 10.804 1.00 52.31 90 GLY A CA 1
ATOM 737 C C . GLY A 1 90 ? -14.938 16.660 11.676 1.00 52.31 90 GLY A C 1
ATOM 738 O O . GLY A 1 90 ? -15.570 16.854 12.716 1.00 52.31 90 GLY A O 1
ATOM 739 N N . TYR A 1 91 ? -14.559 15.429 11.307 1.00 52.00 91 TYR A N 1
ATOM 740 C CA . TYR A 1 91 ? -14.875 14.229 12.094 1.00 52.00 91 TYR A CA 1
ATOM 741 C C . TYR A 1 91 ? -13.911 14.025 13.270 1.00 52.00 91 TYR A C 1
ATOM 743 O O . TYR A 1 91 ? -14.330 13.509 14.306 1.00 52.00 91 TYR A O 1
ATOM 751 N N . SER A 1 92 ? -12.641 14.435 13.134 1.00 58.69 92 SER A N 1
ATOM 752 C CA . SER A 1 92 ? -11.614 14.222 14.163 1.00 58.69 92 SER A CA 1
ATOM 753 C C . SER A 1 92 ? -11.884 15.039 15.411 1.00 58.69 92 SER A C 1
ATOM 755 O O . SER A 1 92 ? -11.940 14.469 16.489 1.00 58.69 92 SER A O 1
ATOM 757 N N . ASP A 1 93 ? -12.113 16.341 15.289 1.00 59.66 93 ASP A N 1
ATOM 758 C CA . ASP A 1 93 ? -11.966 17.227 16.444 1.00 59.66 93 ASP A CA 1
ATOM 759 C C . ASP A 1 93 ? -13.110 17.056 17.438 1.00 59.66 93 ASP A C 1
ATOM 761 O O . ASP A 1 93 ? -12.879 16.880 18.631 1.00 59.66 93 ASP A O 1
ATOM 765 N N . LYS A 1 94 ? -14.357 16.996 16.955 1.00 61.22 94 LYS A N 1
ATOM 766 C CA . LYS A 1 94 ? -15.528 16.829 17.826 1.00 61.22 94 LYS A CA 1
ATOM 767 C C . LYS A 1 94 ? -15.555 15.452 18.495 1.00 61.22 94 LYS A C 1
ATOM 769 O O . LYS A 1 94 ? -15.850 15.365 19.684 1.00 61.22 94 LYS A O 1
ATOM 774 N N . LYS A 1 95 ? -15.226 14.380 17.762 1.00 62.50 95 LYS A N 1
ATOM 775 C CA . LYS A 1 95 ? -15.186 13.024 18.334 1.00 62.50 95 LYS A CA 1
ATOM 776 C C . LYS A 1 95 ? -13.965 12.783 19.211 1.00 62.50 95 LYS A C 1
ATOM 778 O O . LYS A 1 95 ? -14.122 12.101 20.216 1.00 62.50 95 LYS A O 1
ATOM 783 N N . LEU A 1 96 ? -12.789 13.337 18.889 1.00 60.09 96 LEU A N 1
ATOM 784 C CA . LEU A 1 96 ? -11.640 13.321 19.802 1.00 60.09 96 LEU A CA 1
ATOM 785 C C . LEU A 1 96 ? -11.993 14.067 21.082 1.00 60.09 96 LEU A C 1
ATOM 787 O O . LEU A 1 96 ? -11.755 13.538 22.157 1.00 60.09 96 LEU A O 1
ATOM 791 N N . MET A 1 97 ? -12.580 15.263 20.982 1.00 64.19 97 MET A N 1
ATOM 792 C CA . MET A 1 97 ? -13.002 16.043 22.148 1.00 64.19 97 MET A CA 1
ATOM 793 C C . MET A 1 97 ? -14.023 15.278 22.999 1.00 64.19 97 MET A C 1
ATOM 795 O O . MET A 1 97 ? -13.914 15.278 24.221 1.00 64.19 97 MET A O 1
ATOM 799 N N . GLU A 1 98 ? -14.986 14.580 22.387 1.00 66.88 98 GLU A N 1
ATOM 800 C CA . GLU A 1 98 ? -15.913 13.712 23.124 1.00 66.88 98 GLU A CA 1
ATOM 801 C C . GLU A 1 98 ? -15.222 12.500 23.756 1.00 66.88 98 GLU A C 1
ATOM 803 O O . GLU A 1 98 ? -15.521 12.180 24.904 1.00 66.88 98 GLU A O 1
ATOM 808 N N . LEU A 1 99 ? -14.282 11.858 23.058 1.00 60.16 99 LEU A N 1
ATOM 809 C CA . LEU A 1 99 ? -13.459 10.774 23.601 1.00 60.16 99 LEU A CA 1
ATOM 810 C C . LEU A 1 99 ? -12.622 11.247 24.791 1.00 60.16 99 LEU A C 1
ATOM 812 O O . LEU A 1 99 ? -12.623 10.581 25.819 1.00 60.16 99 LEU A O 1
ATOM 816 N N . PHE A 1 100 ? -11.970 12.407 24.688 1.00 61.47 100 PHE A N 1
ATOM 817 C CA . PHE A 1 100 ? -11.226 13.023 25.786 1.00 61.47 100 PHE A CA 1
ATOM 818 C C . PHE A 1 100 ? -12.141 13.376 26.958 1.00 61.47 100 PHE A C 1
ATOM 820 O O . PHE A 1 100 ? -11.802 13.071 28.093 1.00 61.47 100 PHE A O 1
ATOM 827 N N . ARG A 1 101 ? -13.327 13.939 26.701 1.00 66.75 101 ARG A N 1
ATOM 828 C CA . ARG A 1 101 ? -14.325 14.233 27.741 1.00 66.75 101 ARG A CA 1
ATOM 829 C C . ARG A 1 101 ? -14.801 12.974 28.472 1.00 66.75 101 ARG A C 1
ATOM 831 O O . ARG A 1 101 ? -15.041 13.017 29.670 1.00 66.75 101 ARG A O 1
ATOM 838 N N . ILE A 1 102 ? -14.982 11.866 27.754 1.00 69.38 102 ILE A N 1
ATOM 839 C CA . ILE A 1 102 ? -15.411 10.586 28.337 1.00 69.38 102 ILE A CA 1
ATOM 840 C C . ILE A 1 102 ? -14.251 9.901 29.077 1.00 69.38 102 ILE A C 1
ATOM 842 O O . ILE A 1 102 ? -14.478 9.279 30.110 1.00 69.38 102 ILE A O 1
ATOM 846 N N . ALA A 1 103 ? -13.025 10.008 28.559 1.00 59.31 103 ALA A N 1
ATOM 847 C CA . ALA A 1 103 ? -11.824 9.405 29.139 1.00 59.31 103 ALA A CA 1
ATOM 848 C C . ALA A 1 103 ? -11.251 10.198 30.327 1.00 59.31 103 ALA A C 1
ATOM 850 O O . ALA A 1 103 ? -10.544 9.623 31.150 1.00 59.31 103 ALA A O 1
ATOM 851 N N . ALA A 1 104 ? -11.573 11.486 30.433 1.00 51.53 104 ALA A N 1
ATOM 852 C CA . ALA A 1 104 ? -11.282 12.339 31.578 1.00 51.53 104 ALA A CA 1
ATOM 853 C C . ALA A 1 104 ? -12.598 12.867 32.181 1.00 51.53 104 ALA A C 1
ATOM 855 O O . ALA A 1 104 ? -12.910 14.051 32.033 1.00 51.53 104 ALA A O 1
ATOM 856 N N . PRO A 1 105 ? -13.416 12.004 32.818 1.00 48.75 105 PRO A N 1
ATOM 857 C CA . PRO A 1 105 ? -14.567 12.484 33.563 1.00 48.75 105 PRO A CA 1
ATOM 858 C C . PRO A 1 105 ? -14.038 13.327 34.729 1.00 48.75 105 PRO A C 1
ATOM 860 O O . PRO A 1 105 ? -13.270 12.820 35.539 1.00 48.75 105 PRO A O 1
ATOM 863 N N . ASN A 1 106 ? -14.401 14.611 34.728 1.00 52.09 106 ASN A N 1
ATOM 864 C CA . ASN A 1 106 ? -14.045 15.648 35.702 1.00 52.09 106 ASN A CA 1
ATOM 865 C C . ASN A 1 106 ? -13.653 15.117 37.099 1.00 52.09 106 ASN A C 1
ATOM 867 O O . ASN A 1 106 ? -14.452 14.423 37.734 1.00 52.09 106 ASN A O 1
ATOM 871 N N . GL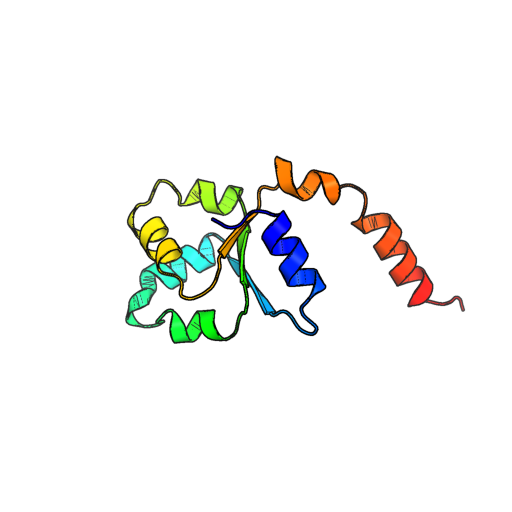U A 1 107 ? -12.470 15.521 37.580 1.00 42.66 107 GLU A N 1
ATOM 872 C CA . GLU A 1 107 ? -12.286 15.829 39.009 1.00 42.66 107 GLU A CA 1
ATOM 873 C C . GLU A 1 107 ? -13.196 16.999 39.415 1.00 42.66 107 GLU A C 1
ATOM 875 O O . GLU A 1 107 ? -13.376 17.929 38.588 1.00 42.66 107 GLU A O 1
#

Nearest PDB structures (foldseek):
  6i3m-assembly1_E  TM=4.067E-01  e=1.154E+00  Saccharomyces cerevisiae S288C
  3pe3-assembly4_D  TM=4.148E-01  e=2.416E+00  Homo sapiens

Mean predicted aligned error: 10.1 Å

pLDDT: mean 79.62, std 15.42, range [42.66, 95.56]

Secondary structure (DSSP, 8-state):
---HHHHHHHHHH-SS--EEEP-HHHHHHHHHTTTTS-HHHHGGG-SEEEEEHHHHHHHTT-HHHHHHHHT-SS-EEEE-HHHHSTTTTTHHHHHHHHHHHHHS---

Solvent-accessible surface area (backbone atoms only — not comparable to full-atom values): 6414 Å² total; per-residue (Å²): 130,62,54,72,68,56,50,52,54,52,59,75,73,44,95,80,76,38,74,42,77,47,50,60,66,55,52,52,52,47,61,78,35,40,91,82,51,43,64,71,74,68,50,67,81,34,68,36,37,39,30,42,36,68,44,46,64,74,39,65,87,37,66,67,59,46,52,52,63,71,64,50,95,50,61,54,35,74,45,38,68,81,74,67,36,57,81,47,73,71,53,56,64,62,51,49,52,48,50,49,49,67,75,51,65,76,132

Sequence (107 aa):
MGSYSDLEQRMRTANNLKILILDTGNIQFFYQNADLLPHSFIFNRFDIVLIPGWVHAEYAHHPGKVSYIASLPRPYFIVDEVNDYLPMLGYSDKKLMELFRIAAPNE

Radius of gyration: 16.97 Å; Cα contacts (8 Å, |Δi|>4): 99; chains: 1; bounding box: 33×31×53 Å